Protein AF-A0AAE0RDU2-F1 (afdb_monomer)

Radius of gyration: 18.11 Å; Cα contacts (8 Å, |Δi|>4): 54; chains: 1; bounding box: 32×34×55 Å

Foldseek 3Di:
DQDDDDPVCVVVVCCLVVVCVVVVNHPPVRPPQDFDFAFPDPPDDPVDPVRTDPPPSDGPLDQPPDPPGDPVNNVVVVVVVVVVCVVVVHDDDDDDDDDDPVVVPDDPVVD

Structure (mmCIF, N/CA/C/O backbone):
data_AF-A0AAE0RDU2-F1
#
_entry.id   AF-A0AAE0RDU2-F1
#
loop_
_atom_site.group_PDB
_atom_site.id
_atom_site.type_symbol
_atom_site.label_atom_id
_atom_site.label_alt_id
_atom_site.label_comp_id
_atom_site.label_asym_id
_atom_site.label_entity_id
_atom_site.label_seq_id
_atom_site.pdbx_PDB_ins_code
_atom_site.Cartn_x
_atom_site.Cartn_y
_atom_site.Cartn_z
_atom_site.occupancy
_atom_site.B_iso_or_equiv
_atom_site.auth_seq_id
_atom_site.auth_comp_id
_atom_site.auth_asym_id
_atom_site.auth_atom_id
_atom_site.pdbx_PDB_model_num
ATOM 1 N N . MET A 1 1 ? 0.492 11.922 19.700 1.00 29.86 1 MET A N 1
ATOM 2 C CA . MET A 1 1 ? 0.567 10.510 20.129 1.00 29.86 1 MET A CA 1
ATOM 3 C C . MET A 1 1 ? -0.048 9.653 19.038 1.00 29.86 1 MET A C 1
ATOM 5 O O . MET A 1 1 ? -1.207 9.877 18.710 1.00 29.86 1 MET A O 1
ATOM 9 N N . LEU A 1 2 ? 0.725 8.732 18.456 1.00 31.36 2 LEU A N 1
ATOM 10 C CA . LEU A 1 2 ? 0.173 7.615 17.688 1.00 31.36 2 LEU A CA 1
ATOM 11 C C . LEU A 1 2 ? -0.638 6.776 18.676 1.00 31.36 2 LEU A C 1
ATOM 13 O O . LEU A 1 2 ? -0.070 6.195 19.596 1.00 31.36 2 LEU A O 1
ATOM 17 N N . GLN A 1 3 ? -1.962 6.807 18.565 1.00 45.47 3 GLN A N 1
ATOM 18 C CA . GLN A 1 3 ? -2.800 5.903 19.338 1.00 45.47 3 GLN A CA 1
ATOM 19 C C . GLN A 1 3 ? -2.660 4.521 18.707 1.00 45.47 3 GLN A C 1
ATOM 21 O O . GLN A 1 3 ? -3.003 4.324 17.542 1.00 45.47 3 GLN A O 1
ATOM 26 N N . THR A 1 4 ? -2.084 3.592 19.464 1.00 58.91 4 THR A N 1
ATOM 27 C CA . THR A 1 4 ? -2.022 2.176 19.114 1.00 58.91 4 THR A CA 1
ATOM 28 C C . THR A 1 4 ? -3.442 1.671 18.871 1.00 58.91 4 THR A C 1
ATOM 30 O O . THR A 1 4 ? -4.367 2.041 19.597 1.00 58.91 4 THR A O 1
ATOM 33 N N . ILE A 1 5 ? -3.623 0.865 17.826 1.00 65.69 5 ILE A N 1
ATOM 34 C CA . ILE A 1 5 ? -4.906 0.231 17.510 1.00 65.69 5 ILE A CA 1
ATOM 35 C C . ILE A 1 5 ? -5.457 -0.500 18.747 1.00 65.69 5 ILE A C 1
ATOM 37 O O . ILE A 1 5 ? -4.675 -1.046 19.529 1.00 65.69 5 ILE A O 1
ATOM 41 N N . SER A 1 6 ? -6.784 -0.517 18.935 1.00 70.44 6 SER A N 1
ATOM 42 C CA . SER A 1 6 ? -7.380 -1.345 19.993 1.00 70.44 6 SER A CA 1
ATOM 43 C C . SER A 1 6 ? -6.913 -2.798 19.814 1.00 70.44 6 SER A C 1
ATOM 45 O O . SER A 1 6 ? -6.992 -3.303 18.685 1.00 70.44 6 SER A O 1
ATOM 47 N N . PRO A 1 7 ? -6.465 -3.484 20.886 1.00 77.12 7 PRO A N 1
ATOM 48 C CA . PRO A 1 7 ? -6.120 -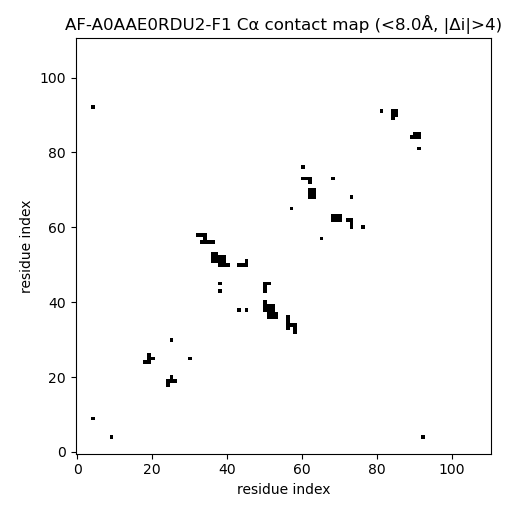4.903 20.839 1.00 77.12 7 PRO A CA 1
ATOM 49 C C . PRO A 1 7 ? -7.227 -5.768 20.227 1.00 77.12 7 PRO A C 1
ATOM 51 O O . PRO A 1 7 ? -6.923 -6.770 19.593 1.00 77.12 7 PRO A O 1
ATOM 54 N N . ASP A 1 8 ? -8.489 -5.345 20.332 1.00 82.25 8 ASP A N 1
ATOM 55 C CA . A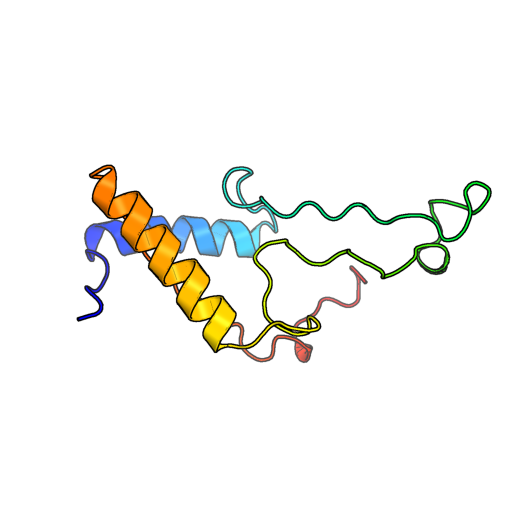SP A 1 8 ? -9.646 -6.073 19.798 1.00 82.25 8 ASP A CA 1
ATOM 56 C C . ASP A 1 8 ? -9.725 -6.046 18.264 1.00 82.25 8 ASP A C 1
ATOM 58 O O . ASP A 1 8 ? -10.268 -6.957 17.641 1.00 82.25 8 ASP A O 1
ATOM 62 N N . LEU A 1 9 ? -9.181 -5.001 17.630 1.00 77.31 9 LEU A N 1
ATOM 63 C CA . LEU A 1 9 ? -9.210 -4.830 16.173 1.00 77.31 9 LEU A CA 1
ATOM 64 C C . LEU A 1 9 ? -7.978 -5.452 15.497 1.00 77.31 9 LEU A C 1
ATOM 66 O O . LEU A 1 9 ? -8.014 -5.760 14.303 1.00 77.31 9 LEU A O 1
ATOM 70 N N . LEU A 1 10 ? -6.901 -5.674 16.255 1.00 80.69 10 LEU A N 1
ATOM 71 C CA . LEU A 1 10 ? -5.649 -6.231 15.748 1.00 80.69 10 LEU A CA 1
ATOM 72 C C . LEU A 1 10 ? -5.833 -7.610 15.078 1.00 80.69 10 LEU A C 1
ATOM 74 O O . LEU A 1 10 ? -5.389 -7.745 13.938 1.00 80.69 10 LEU A O 1
ATOM 78 N N . PRO A 1 11 ? -6.536 -8.603 15.668 1.00 86.25 11 PRO A N 1
ATOM 79 C CA . PRO A 1 11 ? -6.709 -9.916 15.045 1.00 86.25 11 PRO A CA 1
ATOM 80 C C . PRO A 1 11 ? -7.422 -9.835 13.695 1.00 86.25 11 PRO A C 1
ATOM 82 O O . PRO A 1 11 ? -7.051 -10.536 12.752 1.00 86.25 11 PRO A O 1
ATOM 85 N N . PHE A 1 12 ? -8.419 -8.953 13.581 1.00 85.12 12 PHE A N 1
ATOM 86 C CA . PHE A 1 12 ? -9.164 -8.751 12.341 1.00 85.12 12 PHE A CA 1
ATOM 87 C C . PHE A 1 12 ? -8.272 -8.158 11.246 1.00 85.12 12 PHE A C 1
ATOM 89 O O . PHE A 1 12 ? -8.200 -8.701 10.144 1.00 85.12 12 PHE A O 1
ATOM 96 N N . ILE A 1 13 ? -7.533 -7.090 11.562 1.00 83.12 13 ILE A N 1
ATOM 97 C CA . ILE A 1 13 ? -6.617 -6.445 10.612 1.00 83.12 13 ILE A CA 1
ATOM 98 C C . ILE A 1 13 ? -5.496 -7.399 10.193 1.00 83.12 13 ILE A C 1
ATOM 100 O O . ILE A 1 13 ? -5.229 -7.538 9.000 1.00 83.12 13 ILE A O 1
ATOM 104 N N . THR A 1 14 ? -4.888 -8.114 11.141 1.00 85.38 14 THR A N 1
ATOM 105 C CA . THR A 1 14 ? -3.856 -9.119 10.859 1.00 85.38 14 THR A CA 1
ATOM 106 C C . THR A 1 14 ? -4.390 -10.236 9.965 1.00 85.38 14 THR A C 1
ATOM 108 O O . THR A 1 14 ? -3.722 -10.610 9.005 1.00 85.38 14 THR A O 1
ATOM 111 N N . THR A 1 15 ? -5.606 -10.730 10.216 1.00 87.81 15 THR A N 1
ATOM 112 C CA . THR A 1 15 ? -6.229 -11.773 9.383 1.00 87.81 15 THR A CA 1
ATOM 113 C C . THR A 1 15 ? -6.450 -11.287 7.954 1.00 87.81 15 THR A C 1
ATOM 115 O O . THR A 1 15 ? -6.122 -11.997 7.006 1.00 87.81 15 THR A O 1
ATOM 118 N N . VAL A 1 16 ? -6.957 -10.062 7.779 1.00 86.19 16 VAL A N 1
ATOM 119 C CA . VAL A 1 16 ? -7.202 -9.482 6.450 1.00 86.19 16 VAL A CA 1
ATOM 120 C C . VAL A 1 16 ? -5.896 -9.264 5.684 1.00 86.19 16 VAL A C 1
ATOM 122 O O . VAL A 1 16 ? -5.817 -9.612 4.504 1.00 86.19 16 VAL A O 1
ATOM 125 N N . ILE A 1 17 ? -4.863 -8.719 6.335 1.00 84.88 17 ILE A N 1
ATOM 126 C CA . ILE A 1 17 ? -3.563 -8.462 5.700 1.00 84.88 17 ILE A CA 1
ATOM 127 C C . ILE A 1 17 ? -2.880 -9.780 5.338 1.00 84.88 17 ILE A C 1
ATOM 129 O O . ILE A 1 17 ? -2.517 -9.973 4.179 1.00 84.88 17 ILE A O 1
ATOM 133 N N . ASN A 1 18 ? -2.773 -10.714 6.284 1.00 87.25 18 ASN A N 1
ATOM 134 C CA . ASN A 1 18 ? -2.126 -12.002 6.037 1.00 87.25 18 ASN A CA 1
ATOM 135 C C . ASN A 1 18 ? -2.882 -12.809 4.979 1.00 87.25 18 ASN A C 1
ATOM 137 O O . ASN A 1 18 ? -2.262 -13.327 4.058 1.00 87.25 18 ASN A O 1
ATOM 141 N N . GLY A 1 19 ? -4.217 -12.837 5.036 1.00 86.31 19 GLY A N 1
ATOM 142 C CA . GLY A 1 19 ? -5.034 -13.463 3.999 1.00 86.31 19 GLY A CA 1
ATOM 143 C C . GLY A 1 19 ? -4.798 -12.846 2.618 1.00 86.31 19 GLY A C 1
ATOM 144 O O . GLY A 1 19 ? -4.686 -13.580 1.636 1.00 86.31 19 GLY A O 1
ATOM 145 N N . SER A 1 20 ? -4.650 -11.519 2.537 1.00 85.25 20 SER A N 1
ATOM 146 C CA . SER A 1 20 ? -4.347 -10.822 1.277 1.00 85.25 20 SER A CA 1
ATOM 147 C C . SER A 1 20 ? -2.960 -11.178 0.735 1.00 85.25 20 SER A C 1
ATOM 149 O O . SER A 1 20 ? -2.817 -11.402 -0.465 1.00 85.25 20 SER A O 1
ATOM 151 N N . LEU A 1 21 ? -1.951 -11.261 1.608 1.00 82.06 21 LEU A N 1
ATOM 152 C CA . LEU A 1 21 ? -0.579 -11.617 1.235 1.00 82.06 21 LEU A CA 1
ATOM 153 C C . LEU A 1 21 ? -0.465 -13.087 0.808 1.00 82.06 21 LEU A C 1
ATOM 155 O O . LEU A 1 21 ? 0.149 -13.376 -0.212 1.00 82.06 21 LEU A O 1
ATOM 159 N N . THR A 1 22 ? -1.095 -14.012 1.538 1.00 83.00 22 THR A N 1
ATOM 160 C CA . THR A 1 22 ? -1.044 -15.451 1.232 1.00 83.00 22 THR A CA 1
ATOM 161 C C . THR A 1 22 ? -1.827 -15.809 -0.030 1.00 83.00 22 THR A C 1
ATOM 163 O O . THR A 1 22 ? -1.378 -16.640 -0.812 1.00 83.00 22 THR A O 1
ATOM 166 N N . SER A 1 23 ? -2.993 -15.196 -0.249 1.00 84.25 23 SER A N 1
ATOM 167 C CA . SER A 1 23 ? -3.820 -15.471 -1.435 1.00 84.25 23 SER A CA 1
ATOM 168 C C . SER A 1 23 ? -3.413 -14.668 -2.675 1.00 84.25 23 SER A C 1
ATOM 170 O O . SER A 1 23 ? -3.950 -14.905 -3.756 1.00 84.25 23 SER A O 1
ATOM 172 N N . GLY A 1 24 ? -2.540 -13.665 -2.523 1.00 76.81 24 GLY A N 1
ATOM 173 C CA . GLY A 1 24 ? -2.275 -12.659 -3.557 1.00 76.81 24 GLY A CA 1
ATOM 174 C C . GLY A 1 24 ? -3.496 -11.786 -3.896 1.00 76.81 24 GLY A C 1
ATOM 175 O O . GLY A 1 24 ? -3.461 -10.998 -4.844 1.00 76.81 24 GLY A O 1
ATOM 176 N N . HIS A 1 25 ? -4.599 -11.906 -3.149 1.00 79.88 25 HIS A N 1
ATOM 177 C CA . HIS A 1 25 ? -5.833 -11.177 -3.395 1.00 79.88 25 HIS A CA 1
ATOM 178 C C . HIS A 1 25 ? -6.021 -10.050 -2.380 1.00 79.88 25 HIS A C 1
ATOM 180 O O . HIS A 1 25 ? -6.502 -10.249 -1.270 1.00 79.88 25 HIS A O 1
ATOM 186 N N . VAL A 1 26 ? -5.738 -8.822 -2.806 1.00 77.62 26 VAL A N 1
ATOM 187 C CA . VAL A 1 26 ? 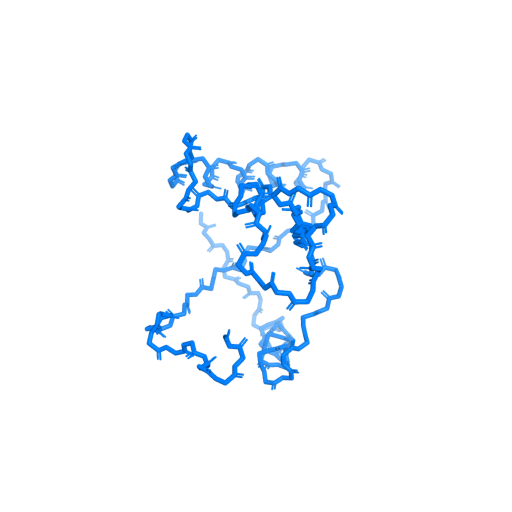-6.101 -7.619 -2.044 1.00 77.62 26 VAL A CA 1
ATOM 188 C C . VAL A 1 26 ? -7.591 -7.279 -2.284 1.00 77.62 26 VAL A C 1
ATOM 190 O O . VAL A 1 26 ? -8.033 -7.307 -3.435 1.00 77.62 26 VAL A O 1
ATOM 193 N N . PRO A 1 27 ? -8.406 -6.953 -1.267 1.00 77.00 27 PRO A N 1
ATOM 194 C CA . PRO A 1 27 ? -9.793 -6.522 -1.467 1.00 77.00 27 PRO A CA 1
ATOM 195 C C . PRO A 1 27 ? -9.910 -5.327 -2.423 1.00 77.00 27 PRO A C 1
ATOM 197 O O . PRO A 1 27 ? -9.080 -4.422 -2.386 1.00 77.00 27 PRO A O 1
ATOM 200 N N . THR A 1 28 ? -10.962 -5.255 -3.246 1.00 71.94 28 THR A N 1
ATOM 201 C CA . THR A 1 28 ? -11.140 -4.161 -4.229 1.00 71.94 28 THR A CA 1
ATOM 202 C C . THR A 1 28 ? -11.137 -2.768 -3.593 1.00 71.94 28 THR A C 1
ATOM 204 O O . THR A 1 28 ? -10.606 -1.825 -4.173 1.00 71.94 28 THR A O 1
ATOM 207 N N . ALA A 1 29 ? -11.659 -2.642 -2.369 1.00 69.69 29 ALA A N 1
ATOM 208 C CA . ALA A 1 29 ? -11.601 -1.401 -1.595 1.00 69.69 29 ALA A CA 1
ATOM 209 C C . ALA A 1 29 ? -10.157 -0.930 -1.318 1.00 69.69 29 ALA A C 1
ATOM 211 O O . ALA A 1 29 ? -9.918 0.271 -1.200 1.00 69.69 29 ALA A O 1
ATOM 212 N N . PHE A 1 30 ? -9.206 -1.867 -1.251 1.00 66.56 30 PHE A N 1
ATOM 213 C CA . PHE A 1 30 ? -7.776 -1.633 -1.041 1.00 66.56 30 PHE A CA 1
ATOM 214 C C . PHE A 1 30 ? -6.969 -1.673 -2.354 1.00 66.56 30 PHE A C 1
ATOM 216 O O . PHE A 1 30 ? -5.895 -1.086 -2.423 1.00 66.56 30 PHE A O 1
ATOM 223 N N . LYS A 1 31 ? -7.500 -2.271 -3.433 1.00 62.94 31 LYS A N 1
ATOM 224 C CA . LYS A 1 31 ? -6.916 -2.282 -4.794 1.00 62.94 31 LYS A CA 1
ATOM 225 C C . LYS A 1 31 ? -7.158 -0.988 -5.579 1.00 62.94 31 LYS A C 1
ATOM 227 O O . LYS A 1 31 ? -7.342 -1.016 -6.797 1.00 62.94 31 LYS A O 1
ATOM 232 N N . LYS A 1 32 ? -7.161 0.175 -4.931 1.00 61.03 32 LYS A N 1
ATOM 233 C CA . LYS A 1 32 ? -7.080 1.428 -5.692 1.00 61.03 32 LYS A CA 1
ATOM 234 C C . LYS A 1 32 ? -5.637 1.633 -6.142 1.00 61.03 32 LYS A C 1
ATOM 236 O O . LYS A 1 32 ? -4.908 2.381 -5.517 1.00 61.03 32 LYS A O 1
ATOM 241 N N . ALA A 1 33 ? -5.276 0.961 -7.230 1.00 55.69 33 ALA A N 1
ATOM 242 C CA . ALA A 1 33 ? -4.126 1.277 -8.060 1.00 55.69 33 ALA A CA 1
ATOM 243 C C . ALA A 1 33 ? -4.549 1.081 -9.517 1.00 55.69 33 ALA A C 1
ATOM 245 O O . ALA A 1 33 ? -4.871 -0.029 -9.943 1.00 55.69 33 ALA A O 1
ATOM 246 N N . ARG A 1 34 ? -4.636 2.178 -10.276 1.00 49.12 34 ARG A N 1
ATOM 247 C CA . ARG A 1 34 ? -5.006 2.137 -11.695 1.00 49.12 34 ARG A CA 1
ATOM 248 C C . ARG A 1 34 ? -3.746 2.262 -12.535 1.00 49.12 34 ARG A C 1
ATOM 250 O O . ARG A 1 34 ? -3.275 3.364 -12.787 1.00 49.12 34 ARG A O 1
ATOM 257 N N . VAL A 1 35 ? -3.250 1.115 -12.976 1.00 51.62 35 VAL A N 1
ATOM 258 C CA . VAL A 1 35 ? -2.067 0.979 -13.821 1.00 51.62 35 VAL A CA 1
ATOM 259 C C . VAL A 1 35 ? -2.559 0.618 -15.222 1.00 51.62 35 VAL A C 1
ATOM 261 O O . VAL A 1 35 ? -2.950 -0.519 -15.463 1.00 51.62 35 VAL A O 1
ATOM 264 N N . ILE A 1 36 ? -2.632 1.602 -16.125 1.00 57.69 36 ILE A N 1
ATOM 265 C CA . ILE A 1 36 ? -2.992 1.366 -17.532 1.00 57.69 36 ILE A CA 1
ATOM 266 C C . ILE A 1 36 ? -1.704 1.468 -18.348 1.00 57.69 36 ILE A C 1
ATOM 268 O O . ILE A 1 36 ? -1.234 2.583 -18.591 1.00 57.69 36 ILE A O 1
ATOM 272 N N . PRO A 1 37 ? -1.102 0.340 -18.744 1.00 59.09 37 PRO A N 1
ATOM 273 C CA . PRO A 1 37 ? 0.076 0.370 -19.589 1.00 59.09 37 PRO A CA 1
ATOM 274 C C . PRO A 1 37 ? -0.329 0.870 -20.987 1.00 59.09 37 PRO A C 1
ATOM 276 O O . PRO A 1 37 ? -1.268 0.370 -21.604 1.00 59.09 37 PRO A O 1
ATOM 279 N N . ILE A 1 38 ? 0.354 1.910 -21.476 1.00 73.81 38 ILE A N 1
ATOM 280 C CA . ILE A 1 38 ? 0.087 2.520 -22.789 1.00 73.81 38 ILE A CA 1
ATOM 281 C C . ILE A 1 38 ? 1.122 2.004 -23.787 1.00 73.81 38 ILE A C 1
ATOM 283 O O . ILE A 1 38 ? 2.326 2.143 -23.557 1.00 73.81 38 ILE A O 1
ATOM 287 N N . LEU A 1 39 ? 0.673 1.437 -24.908 1.00 78.31 39 LEU A N 1
ATOM 288 C CA . LEU A 1 39 ? 1.569 1.012 -25.984 1.00 78.31 39 LEU A CA 1
ATOM 289 C C . LEU A 1 39 ? 2.382 2.198 -26.526 1.00 78.31 39 LEU A C 1
ATOM 291 O O . LEU A 1 39 ? 1.859 3.288 -26.759 1.00 78.31 39 LEU A O 1
ATOM 295 N N . LYS A 1 40 ? 3.676 1.978 -26.785 1.00 80.31 40 LYS A N 1
ATOM 296 C CA . LYS A 1 40 ? 4.582 2.956 -27.412 1.00 80.31 40 LYS A CA 1
ATOM 297 C C . LYS A 1 40 ? 4.049 3.440 -28.759 1.00 80.31 40 LYS A C 1
ATOM 299 O O . LYS A 1 40 ? 4.292 4.595 -29.106 1.00 80.31 40 LYS A O 1
ATOM 304 N N . LYS A 1 41 ? 3.347 2.574 -29.497 1.00 82.69 41 LYS A N 1
ATOM 305 C CA . LYS A 1 41 ? 2.638 2.870 -30.748 1.00 82.69 41 LYS A CA 1
ATOM 306 C C . LYS A 1 41 ? 1.368 2.000 -30.834 1.00 82.69 41 LYS A C 1
ATOM 308 O O . LYS A 1 41 ? 1.433 0.850 -30.412 1.00 82.69 41 LYS A O 1
ATOM 313 N N . PRO A 1 42 ? 0.263 2.481 -31.433 1.00 78.44 42 PRO A N 1
ATOM 314 C CA . PRO A 1 42 ? -1.014 1.751 -31.470 1.00 78.44 42 PRO A CA 1
ATOM 315 C C . PRO A 1 42 ? -0.987 0.393 -32.189 1.00 78.44 42 PRO A C 1
ATOM 317 O O . PRO A 1 42 ? -1.830 -0.447 -31.913 1.00 78.44 42 PRO A O 1
ATOM 320 N N . ALA A 1 43 ? -0.046 0.188 -33.115 1.00 86.31 43 ALA A N 1
ATOM 321 C CA . ALA A 1 43 ? 0.064 -1.031 -33.923 1.00 86.31 43 ALA A CA 1
ATOM 322 C C . ALA A 1 43 ? 0.993 -2.104 -33.320 1.00 86.31 43 ALA A C 1
ATOM 324 O O . ALA A 1 43 ? 1.253 -3.111 -33.970 1.00 86.31 43 ALA A O 1
ATOM 325 N N . LEU A 1 44 ? 1.559 -1.861 -32.132 1.00 84.00 44 LEU A N 1
ATOM 326 C CA . LEU A 1 44 ? 2.433 -2.828 -31.467 1.00 84.00 44 LEU A CA 1
ATOM 327 C C . LEU A 1 44 ? 1.617 -3.906 -30.758 1.00 84.00 44 LEU A C 1
ATOM 329 O O . LEU A 1 44 ? 0.491 -3.660 -30.333 1.00 84.00 44 LEU A O 1
ATOM 333 N N . ASP A 1 45 ? 2.220 -5.081 -30.613 1.00 83.50 45 ASP A N 1
ATOM 334 C CA . ASP A 1 45 ? 1.599 -6.230 -29.966 1.00 83.50 45 ASP A CA 1
ATOM 335 C C . ASP A 1 45 ? 1.362 -5.958 -28.463 1.00 83.50 45 ASP A C 1
ATOM 337 O O . ASP A 1 45 ? 2.336 -5.722 -27.736 1.00 83.50 45 ASP A O 1
ATOM 341 N N . PRO A 1 46 ? 0.101 -5.996 -27.977 1.00 76.25 46 PRO A N 1
ATOM 342 C CA . PRO A 1 46 ? -0.232 -5.856 -26.559 1.00 76.25 46 PRO A CA 1
ATOM 343 C C . PRO A 1 46 ? 0.284 -6.992 -25.663 1.00 76.25 46 PRO A C 1
ATOM 345 O O . PRO A 1 46 ? 0.313 -6.817 -24.444 1.00 76.25 46 PRO A O 1
ATOM 348 N N . SER A 1 47 ? 0.651 -8.146 -26.227 1.00 80.25 47 SER A N 1
ATOM 349 C CA . SER A 1 47 ? 1.172 -9.291 -25.468 1.00 80.25 47 SER A CA 1
ATOM 350 C C . SER A 1 47 ? 2.668 -9.185 -25.146 1.00 80.25 47 SER A C 1
ATOM 352 O O . SER A 1 47 ? 3.146 -9.841 -24.223 1.00 80.25 47 SER A O 1
ATOM 354 N N . ASP A 1 48 ? 3.395 -8.304 -25.836 1.00 79.94 48 ASP A N 1
ATOM 355 C CA . ASP A 1 48 ? 4.815 -8.047 -25.602 1.00 79.94 48 ASP A CA 1
ATOM 356 C C . ASP A 1 48 ? 5.008 -6.831 -24.678 1.00 79.94 48 ASP A C 1
ATOM 358 O O . ASP A 1 48 ? 4.793 -5.673 -25.050 1.00 79.94 48 ASP A O 1
ATOM 362 N N . ILE A 1 49 ? 5.453 -7.103 -23.447 1.00 69.56 49 ILE A N 1
ATOM 363 C CA . ILE A 1 49 ? 5.680 -6.108 -22.387 1.00 69.56 49 ILE A CA 1
ATOM 364 C C . ILE A 1 49 ? 6.664 -5.009 -22.818 1.00 69.56 49 ILE A C 1
ATOM 366 O O . ILE A 1 49 ? 6.526 -3.850 -22.409 1.00 69.56 49 ILE A O 1
ATOM 370 N N . SER A 1 50 ? 7.629 -5.324 -23.686 1.00 76.88 50 SER A N 1
ATOM 371 C CA . SER A 1 50 ? 8.628 -4.359 -24.151 1.00 76.88 50 SER A CA 1
ATOM 372 C C . SER A 1 50 ? 8.017 -3.227 -24.992 1.00 76.88 50 SER A C 1
ATOM 374 O O . SER A 1 50 ? 8.615 -2.149 -25.121 1.00 76.88 50 SER A O 1
ATOM 376 N N . ASN A 1 51 ? 6.793 -3.418 -25.499 1.00 81.69 51 ASN A N 1
ATOM 377 C CA . ASN A 1 51 ? 6.071 -2.441 -26.307 1.00 81.69 51 ASN A CA 1
ATOM 378 C C . ASN A 1 51 ? 5.362 -1.358 -25.499 1.00 81.69 51 ASN A C 1
ATOM 380 O O . ASN A 1 51 ? 4.908 -0.378 -26.092 1.00 81.69 51 ASN A O 1
ATOM 384 N N . TYR A 1 52 ? 5.297 -1.455 -24.174 1.00 76.88 52 TYR A N 1
ATOM 385 C CA . TYR A 1 52 ? 4.646 -0.444 -23.346 1.00 76.88 52 TYR A CA 1
ATOM 386 C C . TYR A 1 52 ? 5.597 0.694 -22.963 1.00 76.88 52 TYR A C 1
ATOM 388 O O . TYR A 1 52 ? 6.795 0.510 -22.734 1.00 76.88 52 TYR A O 1
ATOM 396 N N . ARG A 1 53 ? 5.073 1.923 -22.907 1.00 66.69 53 ARG A N 1
ATOM 397 C CA . ARG A 1 53 ? 5.770 3.049 -22.279 1.00 66.69 53 ARG A CA 1
ATOM 398 C C . ARG A 1 53 ? 5.647 2.872 -20.777 1.00 66.69 53 ARG A C 1
ATOM 400 O O . ARG A 1 53 ? 4.538 2.923 -20.257 1.00 66.69 53 ARG A O 1
ATOM 407 N N . LEU A 1 54 ? 6.775 2.783 -20.076 1.00 63.78 54 LEU A N 1
ATOM 408 C CA . LEU A 1 54 ? 6.796 2.804 -18.611 1.00 63.78 54 LEU A CA 1
ATOM 409 C C . LEU A 1 54 ? 6.472 4.198 -18.024 1.00 63.78 54 LEU A C 1
ATOM 411 O O . LEU A 1 54 ? 6.800 4.505 -16.883 1.00 63.78 54 LEU A O 1
ATOM 415 N N . ASN A 1 55 ? 5.852 5.072 -18.816 1.00 55.66 55 ASN A N 1
ATOM 416 C CA . ASN A 1 55 ? 5.566 6.446 -18.446 1.00 55.66 55 ASN A CA 1
ATOM 417 C C . ASN A 1 55 ? 4.169 6.478 -17.814 1.00 55.66 55 ASN A C 1
ATOM 419 O O . ASN A 1 55 ? 3.201 6.085 -18.461 1.00 55.66 55 ASN A O 1
ATOM 423 N N . ASN A 1 56 ? 4.062 6.992 -16.586 1.00 55.69 56 ASN A N 1
ATOM 424 C CA . ASN A 1 56 ? 2.806 7.216 -15.849 1.00 55.69 56 ASN A CA 1
ATOM 425 C C . ASN A 1 56 ? 2.101 5.976 -15.259 1.00 55.69 56 ASN A C 1
ATOM 427 O O . ASN A 1 56 ? 0.905 6.038 -14.989 1.00 55.69 56 ASN A O 1
ATOM 431 N N . LEU A 1 57 ? 2.821 4.889 -14.967 1.00 63.16 57 LEU A N 1
ATOM 432 C CA . LEU A 1 57 ? 2.275 3.748 -14.197 1.00 63.16 57 LEU A CA 1
ATOM 433 C C . LEU A 1 57 ? 2.272 3.990 -12.674 1.00 63.16 57 LEU A C 1
ATOM 435 O O . LEU A 1 57 ? 1.999 3.078 -11.900 1.00 63.16 57 LEU A O 1
ATOM 439 N N . HIS A 1 58 ? 2.599 5.206 -12.238 1.00 67.19 58 HIS A N 1
ATOM 440 C CA . HIS A 1 58 ? 2.679 5.549 -10.824 1.00 67.19 58 HIS A CA 1
ATOM 441 C C . HIS A 1 58 ? 1.276 5.639 -10.234 1.00 67.19 58 HIS A C 1
ATOM 443 O O . HIS A 1 58 ? 0.397 6.292 -10.807 1.00 67.19 58 HIS A O 1
ATOM 449 N N . ASP A 1 59 ? 1.085 5.059 -9.050 1.00 72.38 59 ASP A N 1
ATOM 450 C CA . ASP A 1 59 ? -0.133 5.325 -8.295 1.00 72.38 59 ASP A CA 1
ATOM 451 C C . ASP A 1 59 ? -0.227 6.838 -7.996 1.00 72.38 59 ASP A C 1
ATOM 453 O O . ASP A 1 59 ? 0.787 7.46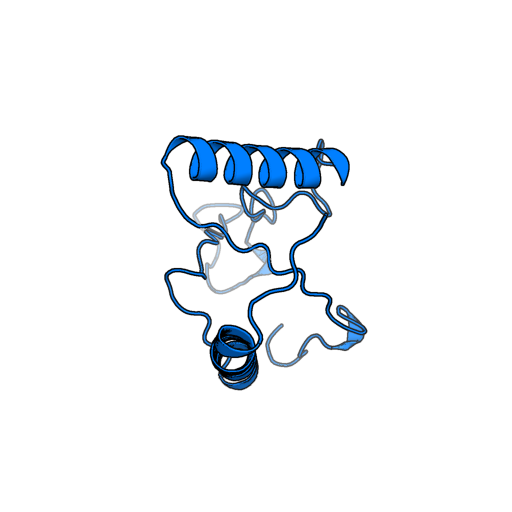9 -7.664 1.00 72.38 59 ASP A O 1
ATOM 457 N N . PRO A 1 60 ? -1.414 7.465 -8.089 1.00 75.50 60 PRO A N 1
ATOM 458 C CA . PRO A 1 60 ? -1.578 8.872 -7.730 1.00 75.50 60 PRO A CA 1
ATOM 459 C C . PRO A 1 60 ? -1.106 9.200 -6.306 1.00 75.50 60 PRO A C 1
ATOM 461 O O . PRO A 1 60 ? -0.670 10.321 -6.062 1.00 75.50 60 PRO A O 1
ATOM 464 N N . ASN A 1 61 ? -1.152 8.227 -5.391 1.00 81.62 61 ASN A N 1
ATOM 465 C CA . ASN A 1 61 ? -0.707 8.344 -4.003 1.00 81.62 61 ASN A CA 1
ATOM 466 C C . ASN A 1 61 ? 0.724 7.826 -3.775 1.00 81.62 61 ASN A C 1
ATOM 468 O O . ASN A 1 61 ? 1.178 7.793 -2.633 1.00 81.62 61 ASN A O 1
ATOM 472 N N . GLN A 1 62 ? 1.441 7.410 -4.822 1.00 81.81 62 GLN A N 1
ATOM 473 C CA . GLN A 1 62 ? 2.849 7.039 -4.720 1.00 81.81 62 GLN A CA 1
ATOM 474 C C . GLN A 1 62 ? 3.721 8.297 -4.675 1.00 81.81 62 GLN A C 1
ATOM 476 O O . GLN A 1 62 ? 3.709 9.099 -5.611 1.00 81.81 62 GLN A O 1
ATOM 481 N N . SER A 1 63 ? 4.536 8.417 -3.625 1.00 87.50 63 SER A N 1
ATOM 482 C CA . SER A 1 63 ? 5.581 9.448 -3.526 1.00 87.50 63 SER A CA 1
ATOM 483 C C . SER A 1 63 ? 6.996 8.915 -3.772 1.00 87.50 63 SER A C 1
ATOM 485 O O . SER A 1 63 ? 7.855 9.663 -4.224 1.00 87.50 63 SER A O 1
ATOM 487 N N . GLY A 1 64 ? 7.264 7.634 -3.501 1.00 84.69 64 GLY A N 1
ATOM 488 C CA . GLY A 1 64 ? 8.581 7.030 -3.733 1.00 84.69 64 GLY A CA 1
ATOM 489 C C . GLY A 1 64 ? 8.883 6.836 -5.222 1.00 84.69 64 GLY A C 1
ATOM 490 O O . GLY A 1 64 ? 7.983 6.517 -5.999 1.00 84.69 64 GLY A O 1
ATOM 491 N N . PHE A 1 65 ? 10.152 6.999 -5.615 1.00 81.81 65 PHE A N 1
ATOM 492 C CA . PHE A 1 65 ? 10.635 6.797 -6.993 1.00 81.81 65 PHE A CA 1
ATOM 493 C C . PHE A 1 65 ? 9.866 7.600 -8.060 1.00 81.81 65 PHE A C 1
ATOM 495 O O . PHE A 1 65 ? 9.750 7.170 -9.205 1.00 81.81 65 PHE A O 1
ATOM 502 N N . LYS A 1 66 ? 9.317 8.765 -7.693 1.00 79.38 66 LYS A N 1
ATOM 503 C CA . LYS A 1 66 ? 8.516 9.625 -8.570 1.00 79.38 66 LYS A CA 1
ATOM 504 C C . LYS A 1 66 ? 9.092 11.037 -8.589 1.00 79.38 66 LYS A C 1
ATOM 506 O O . LYS A 1 66 ? 9.362 11.619 -7.541 1.00 79.38 66 LYS A O 1
ATOM 511 N N . ALA A 1 67 ? 9.271 11.597 -9.784 1.00 77.62 67 ALA A N 1
ATOM 512 C CA . ALA A 1 67 ? 9.776 12.958 -9.936 1.00 77.62 67 ALA A CA 1
ATOM 513 C C . ALA A 1 67 ? 8.873 13.969 -9.202 1.00 77.62 67 ALA A C 1
ATOM 515 O O . ALA A 1 67 ? 7.648 13.820 -9.180 1.00 77.62 67 ALA A O 1
ATOM 516 N N . ALA A 1 68 ? 9.487 14.991 -8.602 1.00 84.50 68 ALA A N 1
ATOM 517 C CA . ALA A 1 68 ? 8.815 16.030 -7.814 1.00 84.50 68 ALA A CA 1
ATOM 518 C C . ALA A 1 68 ? 8.030 15.533 -6.577 1.00 84.50 68 ALA A C 1
ATOM 520 O O . ALA A 1 68 ? 7.181 16.259 -6.067 1.00 84.50 68 ALA A O 1
ATOM 521 N N . HIS A 1 69 ? 8.295 14.317 -6.088 1.00 86.75 69 HIS A N 1
ATOM 522 C CA . HIS A 1 69 ? 7.716 13.797 -4.847 1.00 86.75 69 HIS A CA 1
ATOM 523 C C . HIS A 1 69 ? 8.832 13.427 -3.861 1.00 86.75 69 HIS A C 1
ATOM 525 O O . HIS A 1 69 ? 9.883 12.921 -4.251 1.00 86.75 69 HIS A O 1
ATOM 531 N N . SER A 1 70 ? 8.598 13.698 -2.578 1.00 91.75 70 SER A N 1
ATOM 532 C CA . SER A 1 70 ? 9.513 13.397 -1.469 1.00 91.75 70 SER A CA 1
ATOM 533 C C . SER A 1 70 ? 8.786 12.655 -0.344 1.00 91.75 70 SER A C 1
ATOM 535 O O . SER A 1 70 ? 7.562 12.478 -0.372 1.00 91.75 70 SER A O 1
ATOM 537 N N . THR A 1 71 ? 9.523 12.256 0.689 1.00 88.94 71 THR A N 1
ATOM 538 C CA . THR A 1 71 ? 8.937 11.727 1.929 1.00 88.94 71 THR A CA 1
ATOM 539 C C . THR A 1 71 ? 8.020 12.746 2.617 1.00 88.94 71 THR A C 1
ATOM 541 O O . THR A 1 71 ? 7.004 12.362 3.193 1.00 88.94 71 THR A O 1
ATOM 544 N N . GLU A 1 72 ? 8.304 14.044 2.486 1.00 92.56 72 GLU A N 1
ATOM 545 C CA . GLU A 1 72 ? 7.472 15.125 3.030 1.00 92.56 72 GLU A CA 1
ATOM 546 C C . GLU A 1 72 ? 6.119 15.189 2.321 1.00 92.56 72 GLU A C 1
ATOM 548 O O . GLU A 1 72 ? 5.086 15.287 2.977 1.00 92.56 72 GLU A O 1
ATOM 553 N N . THR A 1 73 ? 6.101 15.047 0.989 1.00 89.50 73 THR A N 1
ATOM 554 C CA . THR A 1 73 ? 4.839 15.013 0.227 1.00 89.50 73 THR A CA 1
ATOM 555 C C . THR A 1 73 ? 3.957 13.831 0.631 1.00 89.50 73 THR A C 1
ATOM 557 O O . THR A 1 73 ? 2.737 13.972 0.703 1.00 89.50 73 THR A O 1
ATOM 560 N N . ALA A 1 74 ? 4.564 12.682 0.955 1.00 89.19 74 ALA A N 1
ATOM 561 C CA . ALA A 1 74 ? 3.840 11.507 1.434 1.00 89.19 74 ALA A CA 1
ATOM 562 C C . ALA A 1 74 ? 3.207 11.768 2.808 1.00 89.19 74 ALA A C 1
ATOM 564 O O . ALA A 1 74 ? 2.023 11.495 3.018 1.00 89.19 74 ALA A O 1
ATOM 565 N N . LEU A 1 75 ? 3.989 12.336 3.734 1.00 91.62 75 LEU A N 1
ATOM 566 C CA . LEU A 1 75 ? 3.524 12.660 5.079 1.00 91.62 75 LEU A CA 1
ATOM 567 C C . LEU A 1 75 ? 2.411 13.715 5.051 1.00 91.62 75 LEU A C 1
ATOM 569 O O . LEU A 1 75 ? 1.411 13.569 5.759 1.00 91.62 75 LEU A O 1
ATOM 573 N N . LEU A 1 76 ? 2.560 14.740 4.208 1.00 93.06 76 LEU A N 1
ATOM 574 C CA . LEU A 1 76 ? 1.558 15.783 4.016 1.00 93.06 76 LEU A CA 1
ATOM 575 C C . LEU A 1 76 ? 0.245 15.189 3.495 1.00 93.06 76 LEU A C 1
ATOM 577 O O . LEU A 1 76 ? -0.795 15.389 4.118 1.00 93.06 76 LEU A O 1
ATOM 581 N N . ALA A 1 77 ? 0.296 14.373 2.439 1.00 91.50 77 ALA A N 1
ATOM 582 C CA . ALA A 1 77 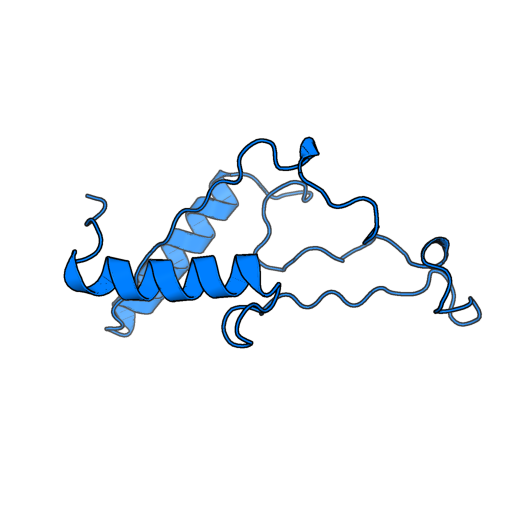? -0.894 13.754 1.856 1.00 91.50 77 ALA A CA 1
ATOM 583 C C . ALA A 1 77 ? -1.654 12.851 2.849 1.00 91.50 77 ALA A C 1
ATOM 585 O O . ALA A 1 77 ? -2.887 12.841 2.874 1.00 91.50 77 ALA A O 1
ATOM 586 N N . VAL A 1 78 ? -0.942 12.084 3.685 1.00 91.38 78 VAL A N 1
ATOM 587 C CA . VAL A 1 78 ? -1.569 11.267 4.742 1.00 91.38 78 VAL A CA 1
ATOM 588 C C . VAL A 1 78 ? -2.208 12.160 5.803 1.00 91.38 78 VAL A C 1
ATOM 590 O O . VAL A 1 78 ? -3.351 11.929 6.198 1.00 91.38 78 VAL A O 1
ATOM 593 N N . THR A 1 79 ? -1.496 13.198 6.237 1.00 91.25 79 THR A N 1
ATOM 594 C CA . THR A 1 79 ? -1.967 14.132 7.265 1.00 91.25 79 THR A CA 1
ATOM 595 C C . THR A 1 79 ? -3.225 14.871 6.810 1.00 91.25 79 THR A C 1
ATOM 597 O O . THR A 1 79 ? -4.207 14.914 7.550 1.00 91.25 79 THR A O 1
ATOM 600 N N . GLU A 1 80 ? -3.257 15.367 5.573 1.00 92.62 80 GLU A N 1
ATOM 601 C CA . GLU A 1 80 ? -4.434 16.013 4.981 1.00 92.62 80 GLU A CA 1
ATOM 602 C C . GLU A 1 80 ? -5.643 15.072 4.930 1.00 92.62 80 GLU A C 1
ATOM 604 O O . GLU A 1 80 ? -6.742 15.458 5.333 1.00 92.62 80 GLU A O 1
ATOM 609 N N . LYS A 1 81 ? -5.450 13.811 4.514 1.00 90.25 81 LYS A N 1
ATOM 610 C CA . LYS A 1 81 ? -6.528 12.808 4.495 1.00 90.25 81 LYS A CA 1
ATOM 611 C C . LYS A 1 81 ? -7.071 12.513 5.892 1.00 90.25 81 LYS A C 1
ATOM 613 O O . LYS A 1 81 ? -8.286 12.410 6.056 1.00 90.25 81 LYS A O 1
ATOM 618 N N . LEU A 1 82 ? -6.203 12.405 6.898 1.0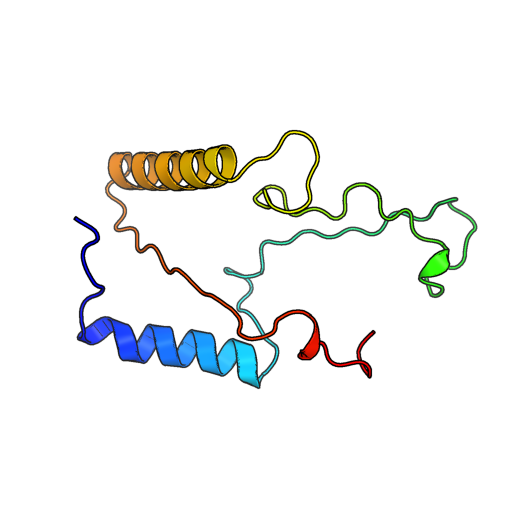0 90.00 82 LEU A N 1
ATOM 619 C CA . LEU A 1 82 ? -6.620 12.214 8.292 1.00 90.00 82 LEU A CA 1
ATOM 620 C C . LEU A 1 82 ? -7.381 13.436 8.822 1.00 90.00 82 LEU A C 1
ATOM 622 O O . LEU A 1 82 ? -8.413 13.287 9.478 1.00 90.00 82 LEU A O 1
ATOM 626 N N . HIS A 1 83 ? -6.921 14.646 8.499 1.00 90.62 83 HIS A N 1
ATOM 627 C CA . HIS A 1 83 ? -7.615 15.880 8.863 1.00 90.62 83 HIS A CA 1
ATOM 628 C C . HIS A 1 83 ? -8.995 15.992 8.203 1.00 90.62 83 HIS A C 1
ATOM 630 O O . HIS A 1 83 ? -9.962 16.343 8.883 1.00 90.62 83 HIS A O 1
ATOM 636 N N . ALA A 1 84 ? -9.113 15.646 6.920 1.00 93.19 84 ALA A N 1
ATOM 637 C CA . ALA A 1 84 ? -10.387 15.624 6.204 1.00 93.19 84 ALA A CA 1
ATOM 638 C C . ALA A 1 84 ? -11.348 14.556 6.757 1.00 93.19 84 ALA A C 1
ATOM 640 O O . ALA A 1 84 ? -12.524 14.829 6.980 1.00 93.19 84 ALA A O 1
ATOM 641 N N . ALA A 1 85 ? -10.859 13.350 7.063 1.00 90.31 85 ALA A N 1
ATOM 642 C CA . ALA A 1 85 ? -11.680 12.321 7.703 1.00 90.31 85 ALA A CA 1
ATOM 643 C C . ALA A 1 85 ? -12.205 12.801 9.068 1.00 90.31 85 ALA A C 1
ATOM 645 O O . ALA A 1 85 ? -13.401 12.688 9.361 1.00 90.31 85 ALA A O 1
ATOM 646 N N . ARG A 1 86 ? -11.338 13.439 9.863 1.00 89.44 86 ARG A N 1
ATOM 647 C CA . ARG A 1 86 ? -11.703 14.010 11.162 1.00 89.44 86 ARG A CA 1
ATOM 648 C C . ARG A 1 86 ? -12.758 15.110 11.048 1.00 89.44 86 ARG A C 1
ATOM 650 O O . ARG A 1 86 ? -13.676 15.129 11.867 1.00 89.44 86 ARG A O 1
ATOM 657 N N . SER A 1 87 ? -12.665 16.004 10.060 1.00 92.62 87 SER A N 1
ATOM 658 C CA . SER A 1 87 ? -13.676 17.057 9.864 1.00 92.62 87 SER A CA 1
ATOM 659 C C . SER A 1 87 ? -15.052 16.476 9.519 1.00 92.62 87 SER A C 1
ATOM 661 O O . SER A 1 87 ? -16.073 17.026 9.926 1.00 92.62 87 SER A O 1
ATOM 663 N N . THR A 1 88 ? -15.085 15.306 8.878 1.00 93.62 88 THR A N 1
ATOM 664 C CA . THR A 1 88 ? -16.313 14.545 8.593 1.00 93.62 88 THR A CA 1
ATOM 665 C C . THR A 1 88 ? -16.762 13.601 9.718 1.00 93.62 88 THR A C 1
ATOM 667 O O . THR A 1 88 ? -17.679 12.810 9.516 1.00 93.62 88 THR A O 1
ATOM 670 N N . LYS A 1 89 ? -16.152 13.674 10.914 1.00 91.56 89 LYS A N 1
ATOM 671 C CA . LYS A 1 89 ? -16.411 12.775 12.062 1.00 91.56 89 LYS A CA 1
ATOM 672 C C . LYS A 1 89 ? -16.218 11.281 11.750 1.00 91.56 89 LYS A C 1
ATOM 674 O O . LYS A 1 89 ? -16.791 10.433 12.432 1.00 91.56 89 LYS A O 1
ATOM 679 N N . LEU A 1 90 ? -15.402 10.947 10.752 1.00 86.56 90 LEU A N 1
ATOM 680 C CA . LEU A 1 90 ? -15.025 9.564 10.476 1.00 86.56 90 LEU A CA 1
ATOM 681 C C . LEU A 1 90 ? -13.900 9.132 11.420 1.00 86.56 90 LEU A C 1
ATOM 683 O O . LEU A 1 90 ? -12.926 9.859 11.624 1.00 86.56 90 LEU A O 1
ATOM 687 N N . SER A 1 91 ? -14.010 7.921 11.961 1.00 81.62 91 SER A N 1
ATOM 688 C CA . SER A 1 91 ? -12.896 7.259 12.639 1.00 81.62 91 SER A CA 1
ATOM 689 C C . SER A 1 91 ? -11.894 6.763 11.598 1.00 81.62 91 SER A C 1
ATOM 691 O O . SER A 1 91 ? -12.241 5.982 10.714 1.00 81.62 91 SER A O 1
ATOM 693 N N . SER A 1 92 ? -10.647 7.215 11.699 1.00 81.69 92 SER A N 1
ATOM 694 C CA . SER A 1 92 ? -9.560 6.846 10.789 1.00 81.69 92 SER A CA 1
ATOM 695 C C . SER A 1 92 ? -8.491 6.029 11.510 1.00 81.69 92 SER A C 1
ATOM 697 O O . SER A 1 92 ? -8.084 6.395 12.611 1.00 81.69 92 SER A O 1
ATOM 699 N N . VAL A 1 93 ? -7.986 4.979 10.862 1.00 79.81 93 VAL A N 1
ATOM 700 C CA . VAL A 1 93 ? -6.851 4.173 11.338 1.00 79.81 93 VAL A CA 1
ATOM 701 C C . VAL A 1 93 ? -5.705 4.311 10.339 1.00 79.81 93 VAL A C 1
ATOM 703 O O . VAL A 1 93 ? -5.920 4.174 9.135 1.00 79.81 93 VAL A O 1
ATOM 706 N N . LEU A 1 94 ? -4.495 4.579 10.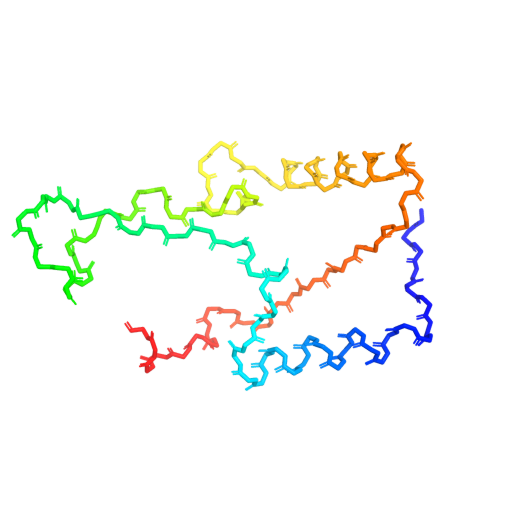835 1.00 82.19 94 LEU A N 1
ATOM 707 C CA . LEU A 1 94 ? -3.271 4.561 10.036 1.00 82.19 94 LEU A CA 1
ATOM 708 C C . LEU A 1 94 ? -2.536 3.241 10.279 1.00 82.19 94 LEU A C 1
ATOM 710 O O . LEU A 1 94 ? -2.178 2.936 11.414 1.00 82.19 94 LEU A O 1
ATOM 714 N N . ILE A 1 95 ? -2.304 2.483 9.209 1.00 80.56 95 ILE A N 1
ATOM 715 C CA . ILE A 1 95 ? -1.533 1.238 9.235 1.00 80.56 95 ILE A CA 1
ATOM 716 C C . ILE A 1 95 ? -0.227 1.497 8.489 1.00 80.56 95 ILE A C 1
ATOM 718 O O . ILE A 1 95 ? -0.248 1.899 7.326 1.00 80.56 95 ILE A O 1
ATOM 722 N N . LEU A 1 96 ? 0.897 1.283 9.169 1.00 83.31 96 LEU A N 1
ATOM 723 C CA . LEU A 1 96 ? 2.233 1.381 8.591 1.00 83.31 96 LEU A CA 1
ATOM 724 C C . LEU A 1 96 ? 2.751 -0.037 8.356 1.00 83.31 96 LEU A C 1
ATOM 726 O O . LEU A 1 96 ? 2.770 -0.843 9.284 1.00 83.31 96 LEU A O 1
ATOM 730 N N . LEU A 1 97 ? 3.126 -0.339 7.116 1.00 82.50 97 LEU A N 1
ATOM 731 C CA . LEU A 1 97 ? 3.649 -1.638 6.701 1.00 82.50 97 LEU A CA 1
ATOM 732 C C . LEU A 1 97 ? 5.045 -1.448 6.121 1.00 82.50 97 LEU A C 1
ATOM 734 O O . LEU A 1 97 ? 5.271 -0.499 5.371 1.00 82.50 97 LEU A O 1
ATOM 738 N N . ASP A 1 98 ? 5.939 -2.373 6.446 1.00 84.38 98 ASP A N 1
ATOM 739 C CA . ASP A 1 98 ? 7.279 -2.454 5.876 1.00 84.38 98 ASP A CA 1
ATOM 740 C C . ASP A 1 98 ? 7.546 -3.891 5.418 1.00 84.38 98 ASP A C 1
ATOM 742 O O . ASP A 1 98 ? 7.133 -4.847 6.080 1.00 84.38 98 ASP A O 1
ATOM 746 N N . LEU A 1 99 ? 8.188 -4.039 4.259 1.00 80.31 99 LEU A N 1
ATOM 747 C CA . LEU A 1 99 ? 8.523 -5.338 3.678 1.00 80.31 99 LEU A CA 1
ATOM 748 C C . LEU A 1 99 ? 10.017 -5.593 3.853 1.00 80.31 99 LEU A C 1
ATOM 750 O O . LEU A 1 99 ? 10.852 -4.850 3.339 1.00 80.31 99 LEU A O 1
ATOM 754 N N . SER A 1 100 ? 10.361 -6.684 4.533 1.00 84.00 100 SER A N 1
ATOM 755 C CA . SER A 1 100 ? 11.753 -7.105 4.673 1.00 84.00 100 SER A CA 1
ATOM 756 C C . SER A 1 100 ? 12.317 -7.557 3.324 1.00 84.00 100 SER A C 1
ATOM 758 O O . SER A 1 100 ? 11.717 -8.401 2.664 1.00 84.00 100 SER A O 1
ATOM 760 N N . ALA A 1 101 ? 13.474 -7.012 2.932 1.00 82.12 101 ALA A N 1
ATOM 761 C CA . ALA A 1 101 ? 14.177 -7.375 1.695 1.00 82.12 101 ALA A CA 1
ATOM 762 C C . ALA A 1 101 ? 13.264 -7.347 0.448 1.00 82.12 101 ALA A C 1
ATOM 764 O O . ALA A 1 101 ? 13.199 -8.294 -0.335 1.00 82.12 101 ALA A O 1
ATOM 765 N N . ALA A 1 102 ? 12.518 -6.250 0.275 1.00 78.12 102 ALA A N 1
ATOM 766 C CA . ALA A 1 102 ? 11.465 -6.131 -0.738 1.00 78.12 102 ALA A CA 1
ATOM 767 C C . ALA A 1 102 ? 11.927 -6.402 -2.186 1.00 78.12 102 ALA A C 1
ATOM 769 O O . ALA A 1 102 ? 11.131 -6.874 -2.989 1.00 78.12 102 ALA A O 1
ATOM 770 N N . PHE A 1 103 ? 13.190 -6.121 -2.526 1.00 75.94 103 PHE A N 1
ATOM 771 C CA . PHE A 1 103 ? 13.741 -6.412 -3.856 1.00 75.94 103 PHE A CA 1
ATOM 772 C C . PHE A 1 103 ? 14.156 -7.879 -4.028 1.00 75.94 103 PHE A C 1
ATOM 774 O O . PHE A 1 103 ? 13.959 -8.437 -5.103 1.00 75.94 103 PHE A O 1
ATOM 781 N N . ASP A 1 104 ? 14.678 -8.513 -2.975 1.00 78.31 104 ASP A N 1
ATOM 782 C CA . ASP A 1 104 ? 15.137 -9.910 -3.013 1.00 78.31 104 ASP A CA 1
ATOM 783 C C . ASP A 1 104 ? 13.971 -10.909 -2.951 1.00 78.31 104 ASP A C 1
ATOM 785 O O . ASP A 1 104 ? 14.091 -12.059 -3.360 1.00 78.31 104 ASP A O 1
ATOM 789 N N . THR A 1 105 ? 12.825 -10.470 -2.429 1.00 78.50 105 THR A N 1
ATOM 790 C CA . THR A 1 105 ? 11.616 -11.289 -2.240 1.00 78.50 105 THR A CA 1
ATOM 791 C C . THR A 1 105 ? 10.658 -11.255 -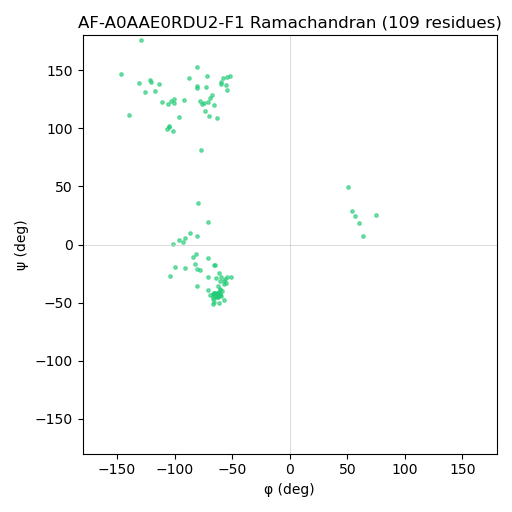3.433 1.00 78.50 105 THR A C 1
ATOM 793 O O . THR A 1 105 ? 9.570 -11.833 -3.376 1.00 78.50 105 THR A O 1
ATOM 796 N N . VAL A 1 106 ? 11.046 -10.605 -4.534 1.00 74.62 106 VAL A N 1
ATOM 797 C CA . VAL A 1 106 ? 10.235 -10.559 -5.752 1.00 74.62 106 VAL A CA 1
ATOM 798 C C . VAL A 1 106 ? 10.234 -11.931 -6.428 1.00 74.62 106 VAL A C 1
ATOM 800 O O . VAL A 1 106 ? 11.277 -12.469 -6.788 1.00 74.62 106 VAL A O 1
ATOM 803 N N . ASN A 1 107 ? 9.046 -12.505 -6.635 1.00 73.88 107 ASN A N 1
ATOM 804 C CA . ASN A 1 107 ? 8.908 -13.788 -7.317 1.00 73.88 107 ASN A CA 1
ATOM 805 C C . ASN A 1 107 ? 9.233 -13.645 -8.817 1.00 73.88 107 ASN A C 1
ATOM 807 O O . ASN A 1 107 ? 8.471 -13.054 -9.585 1.00 73.88 107 ASN A O 1
ATOM 811 N N . HIS A 1 108 ? 10.355 -14.237 -9.229 1.00 74.25 108 HIS A N 1
ATOM 812 C CA . HIS A 1 108 ? 10.859 -14.196 -10.603 1.00 74.25 108 HIS A CA 1
ATOM 813 C C . HIS A 1 108 ? 10.040 -15.011 -11.616 1.00 74.25 108 HIS A C 1
ATOM 815 O O . HIS A 1 108 ? 10.268 -14.881 -12.809 1.00 74.25 108 HIS A O 1
ATOM 821 N N . THR A 1 109 ? 9.104 -15.856 -11.179 1.00 70.00 109 THR A N 1
ATOM 822 C CA . THR A 1 109 ? 8.186 -16.589 -12.071 1.00 70.00 109 THR A CA 1
ATOM 823 C C . THR A 1 109 ? 7.012 -15.718 -12.532 1.00 70.00 109 THR A C 1
ATOM 825 O O . THR A 1 109 ? 6.370 -16.026 -13.530 1.00 70.00 109 THR A O 1
ATOM 828 N N . THR A 1 110 ? 6.714 -14.643 -11.796 1.00 56.97 110 THR A N 1
ATOM 829 C CA . THR A 1 110 ? 5.641 -13.678 -12.101 1.00 56.97 110 THR A CA 1
ATOM 830 C C . THR A 1 110 ? 6.132 -12.377 -12.749 1.00 56.97 110 THR A C 1
ATOM 832 O O . THR A 1 110 ? 5.312 -11.496 -13.010 1.00 56.97 110 THR A O 1
ATOM 835 N N . LEU A 1 111 ? 7.442 -12.251 -12.982 1.00 46.66 111 LEU A N 1
ATOM 836 C CA . LEU A 1 111 ? 8.07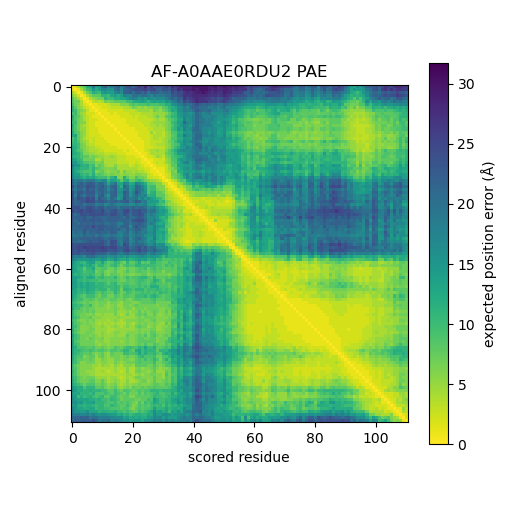8 -11.185 -13.766 1.00 46.66 111 LEU A CA 1
ATOM 837 C C . LEU A 1 111 ? 8.326 -11.662 -15.199 1.00 46.66 111 LEU A C 1
ATOM 839 O O . LEU A 1 111 ? 8.192 -10.817 -16.109 1.00 46.66 111 LEU A O 1
#

pLDDT: mean 77.64, std 12.74, range [29.86, 93.62]

Organism: NCBI:txid175788

Solvent-accessible surface area (backbone atoms only — not comparable to full-atom values): 7378 Å² total; per-residue (Å²): 130,89,76,75,76,57,77,84,51,46,64,57,54,51,50,54,51,51,50,20,66,75,67,72,53,65,56,74,92,72,54,80,61,78,66,71,82,44,60,70,47,93,88,56,60,87,86,45,73,86,42,40,40,87,71,78,57,62,44,91,86,56,27,75,101,38,90,100,43,42,73,64,56,45,52,48,55,52,50,52,52,52,52,53,35,48,76,70,73,45,90,81,84,89,84,88,85,84,68,83,60,62,79,81,68,57,65,74,91,82,106

Mean predicted aligned error: 10.47 Å

Sequence (111 aa):
MLQTISPDLLPFITTVINGSLTSGHVPTAFKKARVIPILKKPALDPSDISNYRLNNLHDPNQSGFKAAHSTETALLAVTEKLHAARSTKLSSVLILLDLSAAFDTVNHTTL

Secondary structure (DSSP, 8-state):
---PPPTTTHHHHHHHHHHHHHHS---TTT------PEESSTTS-TT-GGGEE-SS-S-TT--TT-TT--HHHHHHHHHHHHHHHHHTT----------TTTTTT--TT--